Protein AF-A0A2E5JG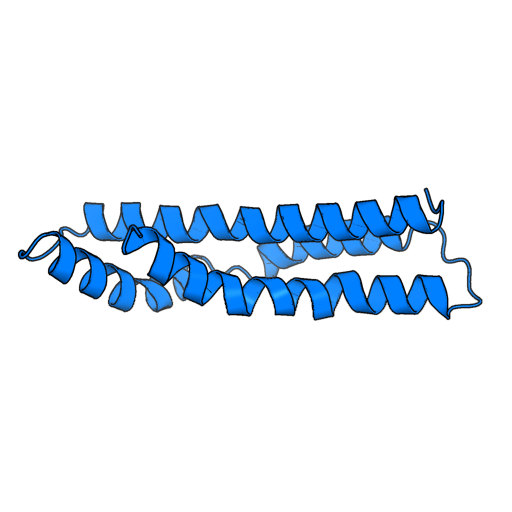13-F1 (afdb_monomer)

Solvent-accessible surface area (backbone atoms only — not comparable to full-atom values): 6857 Å² total; per-residue (Å²): 130,65,66,76,54,53,63,40,48,59,55,47,64,57,50,42,56,52,49,36,59,67,56,40,48,53,50,51,51,42,70,74,69,48,89,69,86,61,87,64,54,67,58,53,51,51,52,48,56,58,48,45,48,67,74,73,53,52,62,72,62,52,48,62,67,44,46,62,58,49,44,54,48,44,26,69,73,66,78,43,88,70,50,73,68,56,44,50,59,50,51,52,50,54,53,56,54,51,55,52,44,52,53,53,46,49,52,52,45,52,49,50,31,61,75,71,68,59,128

Sequence (119 aa):
MNKAITLYIKHQKTYLPVLLVIFVLPLGLFLEFSTYVLPKVQYVVLAALFASQYVFYREKDFLKKIEKDVTNSLRKELARVPSMKEIHARSMRVVHYRGVSIVITALCILALMLIYQEF

Secondary structure (DSSP, 8-state):
--HHHHHHHHHHHHHHHHHIIIIIHHHHHHHHH-----TTHHHHHHHHHHHHHHHH--HHHHHHHHHHHHHHHHHHHHSSPPPHHHHHHHHHHHHHHHHHHHHHHHHHHHHHHHHTT--

pLDDT: mean 80.56, std 9.09, range [47.41, 92.81]

Foldseek 3Di:
DPVLVVLLCVVLVVLLVVLCVVQVVVVLCCLVPPPDDPACVLVVSLVVLVVCCVPVDPVVVQLVVCLVVLQVSVCVVVVDRDDPVSSVVSSVVSVVCSVVSSVVSNVSSVVSCVVSVRD

Mean predicted aligned error: 7.63 Å

Radius of gyration: 18.14 Å; Cα contacts (8 Å, |Δi|>4): 62; chains: 1; bounding box: 40×28×50 Å

Structure (mmCIF, N/CA/C/O backbone):
data_AF-A0A2E5JG13-F1
#
_entry.id   AF-A0A2E5JG13-F1
#
loop_
_atom_site.group_PDB
_atom_site.id
_atom_site.type_symbol
_atom_site.label_atom_id
_atom_site.label_alt_id
_atom_site.label_comp_id
_atom_site.label_asym_id
_atom_site.label_entity_id
_atom_site.label_seq_id
_atom_site.pdbx_PDB_ins_code
_atom_site.Cartn_x
_atom_site.Cartn_y
_atom_site.Cartn_z
_atom_site.occupancy
_atom_site.B_iso_or_equiv
_atom_site.auth_seq_id
_atom_site.auth_comp_id
_atom_site.auth_asym_id
_atom_site.auth_atom_id
_atom_site.pdbx_PDB_model_num
ATOM 1 N N . MET A 1 1 ? -12.276 16.716 10.884 1.00 47.41 1 MET A N 1
ATOM 2 C CA . MET A 1 1 ? -11.731 15.550 10.148 1.00 47.41 1 MET A CA 1
ATOM 3 C C . MET A 1 1 ? -12.046 14.288 10.944 1.00 47.41 1 MET A C 1
ATOM 5 O O . MET A 1 1 ? -11.774 14.265 12.138 1.00 47.41 1 MET A O 1
ATOM 9 N N . ASN A 1 2 ? -12.714 13.302 10.341 1.00 53.22 2 ASN A N 1
ATOM 10 C CA . ASN A 1 2 ? -13.263 12.141 11.055 1.00 53.22 2 ASN A CA 1
ATOM 11 C C . ASN A 1 2 ? -12.118 11.333 11.717 1.00 53.22 2 ASN A C 1
ATOM 13 O O . ASN A 1 2 ? -11.183 10.960 11.016 1.00 53.22 2 ASN A O 1
ATOM 17 N N . LYS A 1 3 ? -12.133 11.087 13.038 1.00 59.44 3 LYS A N 1
ATOM 18 C CA . LYS A 1 3 ? -10.991 10.499 13.797 1.00 59.44 3 LYS A CA 1
ATOM 19 C C . LYS A 1 3 ? -10.577 9.109 13.279 1.00 59.44 3 LYS A C 1
ATOM 21 O O . LYS A 1 3 ? -9.392 8.811 13.142 1.00 59.44 3 LYS A O 1
ATOM 26 N N . ALA A 1 4 ? -11.576 8.346 12.853 1.00 55.91 4 ALA A N 1
ATOM 27 C CA . ALA A 1 4 ? -11.565 7.314 11.818 1.00 55.91 4 ALA A CA 1
ATOM 28 C C . ALA A 1 4 ? -10.422 7.365 10.783 1.00 55.91 4 ALA A C 1
ATOM 30 O O . ALA A 1 4 ? -9.678 6.407 10.584 1.00 55.91 4 ALA A O 1
ATOM 31 N N . ILE A 1 5 ? -10.353 8.492 10.078 1.00 59.34 5 ILE A N 1
ATOM 32 C CA . ILE A 1 5 ? -9.513 8.747 8.916 1.00 59.34 5 ILE A CA 1
ATOM 33 C C . ILE A 1 5 ? -8.101 9.083 9.392 1.00 59.34 5 ILE A C 1
ATOM 35 O O . ILE A 1 5 ? -7.135 8.769 8.713 1.00 59.34 5 ILE A O 1
ATOM 39 N N . THR A 1 6 ? -7.948 9.649 10.588 1.00 65.56 6 THR A N 1
ATOM 40 C CA . THR A 1 6 ? -6.639 9.986 11.157 1.00 65.56 6 THR A CA 1
ATOM 41 C C . THR A 1 6 ? -5.834 8.741 11.529 1.00 65.56 6 THR A C 1
ATOM 43 O O . THR A 1 6 ? -4.648 8.665 11.211 1.00 65.56 6 THR A O 1
ATOM 46 N N . LEU A 1 7 ? -6.470 7.746 12.163 1.00 64.50 7 LEU A N 1
ATOM 47 C CA . LEU A 1 7 ? -5.815 6.473 12.501 1.00 64.50 7 LEU A CA 1
ATOM 48 C C . LEU A 1 7 ? -5.368 5.731 11.232 1.00 64.50 7 LEU A C 1
ATOM 50 O O . LEU A 1 7 ? -4.275 5.173 11.158 1.00 64.50 7 LEU A O 1
ATOM 54 N N . TYR A 1 8 ? -6.218 5.809 10.213 1.00 68.44 8 TYR A N 1
ATOM 55 C CA . TYR A 1 8 ? -5.961 5.308 8.876 1.00 68.44 8 TYR A CA 1
ATOM 56 C C . TYR A 1 8 ? -4.770 6.015 8.209 1.00 68.44 8 TYR A C 1
ATOM 58 O O . TYR A 1 8 ? -3.790 5.360 7.858 1.00 68.44 8 TYR A O 1
ATOM 66 N N . ILE A 1 9 ? -4.799 7.349 8.114 1.00 64.81 9 ILE A N 1
ATOM 67 C CA . ILE A 1 9 ? -3.726 8.159 7.524 1.00 64.81 9 ILE A CA 1
ATOM 68 C C . ILE A 1 9 ? -2.392 7.872 8.214 1.00 64.81 9 ILE A C 1
ATOM 70 O O . ILE A 1 9 ? -1.370 7.814 7.542 1.00 64.81 9 ILE A O 1
ATOM 74 N N . LYS A 1 10 ? -2.376 7.656 9.534 1.00 71.31 10 LYS A N 1
ATOM 75 C CA . LYS A 1 10 ? -1.148 7.338 10.274 1.00 71.31 10 LYS A CA 1
ATOM 76 C C . LYS A 1 10 ? -0.478 6.058 9.763 1.00 71.31 10 LYS A C 1
ATOM 78 O O . LYS A 1 10 ? 0.723 6.070 9.519 1.00 71.31 10 LYS A O 1
ATOM 83 N N . HIS A 1 11 ? -1.234 4.976 9.572 1.00 69.38 11 HIS A N 1
ATOM 84 C CA . HIS A 1 11 ? -0.681 3.722 9.048 1.00 69.38 11 HIS A CA 1
ATOM 85 C C . HIS A 1 11 ? -0.399 3.787 7.541 1.00 69.38 11 HIS A C 1
ATOM 87 O O . HIS A 1 11 ? 0.625 3.270 7.090 1.00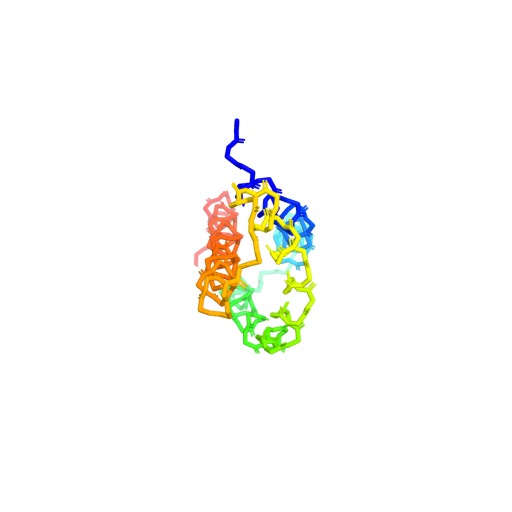 69.38 11 HIS A O 1
ATOM 93 N N . GLN A 1 12 ? -1.250 4.478 6.777 1.00 71.00 12 GLN A N 1
ATOM 94 C CA . GLN A 1 12 ? -1.074 4.684 5.337 1.00 71.00 12 GLN A CA 1
ATOM 95 C C . GLN A 1 12 ? 0.198 5.488 5.032 1.00 71.00 12 GLN A C 1
ATOM 97 O O . GLN A 1 12 ? 0.935 5.147 4.111 1.00 71.00 12 GLN A O 1
ATOM 102 N N . LYS A 1 13 ? 0.485 6.525 5.834 1.00 74.31 13 LYS A N 1
ATOM 103 C CA . LYS A 1 13 ? 1.648 7.413 5.680 1.00 74.31 13 LYS A CA 1
ATOM 104 C C . LYS A 1 13 ? 2.981 6.698 5.809 1.00 74.31 13 LYS A C 1
ATOM 106 O O . LYS A 1 13 ? 3.945 7.171 5.235 1.00 74.31 13 LYS A O 1
ATOM 111 N N . THR A 1 14 ? 3.061 5.599 6.552 1.00 75.25 14 THR A N 1
ATOM 112 C CA . THR A 1 14 ? 4.294 4.802 6.620 1.00 75.25 14 THR A CA 1
ATOM 113 C C . THR A 1 14 ? 4.321 3.739 5.531 1.00 75.25 14 THR A C 1
ATOM 115 O O . THR A 1 14 ? 5.369 3.473 4.958 1.00 75.25 14 THR A O 1
ATOM 118 N N . TYR A 1 15 ? 3.174 3.136 5.219 1.00 81.25 15 TYR A N 1
ATOM 119 C CA . TYR A 1 15 ? 3.118 2.023 4.278 1.00 81.25 15 TYR A CA 1
ATOM 120 C C . TYR A 1 15 ? 3.271 2.453 2.813 1.00 81.25 15 TYR A C 1
ATOM 122 O O . TYR A 1 15 ? 3.991 1.803 2.062 1.00 81.25 15 TYR A O 1
ATOM 130 N N . LEU A 1 16 ? 2.635 3.556 2.407 1.00 84.06 16 LEU A N 1
ATOM 131 C CA . LEU A 1 16 ? 2.683 4.033 1.024 1.00 84.06 16 LEU A CA 1
ATOM 132 C C . LEU A 1 16 ? 4.101 4.441 0.579 1.00 84.06 16 LEU A C 1
ATOM 134 O O . LEU A 1 16 ? 4.526 3.956 -0.465 1.00 84.06 16 LEU A O 1
ATOM 138 N N . PRO A 1 17 ? 4.879 5.246 1.335 1.00 85.44 17 PRO A N 1
ATOM 139 C CA . PRO A 1 17 ? 6.245 5.574 0.932 1.00 85.44 17 PRO A CA 1
ATOM 140 C C . PRO A 1 17 ? 7.136 4.340 0.859 1.00 85.44 17 PRO A C 1
ATOM 142 O O . PRO A 1 17 ? 7.945 4.243 -0.050 1.00 85.44 17 PRO A O 1
ATOM 145 N N . VAL A 1 18 ? 6.966 3.377 1.771 1.00 86.69 18 VAL A N 1
ATOM 146 C CA . VAL A 1 18 ? 7.717 2.115 1.729 1.00 86.69 18 VAL A CA 1
ATOM 147 C C . VAL A 1 18 ? 7.435 1.362 0.428 1.00 86.69 18 VAL A C 1
ATOM 149 O O . VAL A 1 18 ? 8.373 0.914 -0.221 1.00 86.69 18 VAL A O 1
ATOM 152 N N . LEU A 1 19 ? 6.172 1.275 -0.002 1.00 86.75 19 LEU A N 1
ATOM 153 C CA . LEU A 1 19 ? 5.830 0.672 -1.293 1.00 86.75 19 LEU A CA 1
ATOM 154 C C . LEU A 1 19 ? 6.445 1.436 -2.473 1.00 86.75 19 LEU A C 1
ATOM 156 O O . LEU A 1 19 ? 7.002 0.818 -3.375 1.00 86.75 19 LEU A O 1
ATOM 160 N N . LEU A 1 20 ? 6.391 2.769 -2.460 1.00 89.25 20 LEU A N 1
ATOM 161 C CA . LEU A 1 20 ? 6.991 3.584 -3.519 1.00 89.25 20 LEU A CA 1
ATOM 162 C C . LEU A 1 20 ? 8.515 3.407 -3.579 1.00 89.25 20 LEU A C 1
ATOM 164 O O . LEU A 1 20 ? 9.065 3.239 -4.660 1.00 89.25 20 LEU A O 1
ATOM 168 N N . VAL A 1 21 ? 9.194 3.379 -2.432 1.00 90.56 21 VAL A N 1
ATOM 169 C CA . VAL A 1 21 ? 10.654 3.209 -2.348 1.00 90.56 21 VAL A CA 1
ATOM 170 C C . VAL A 1 21 ? 11.098 1.804 -2.751 1.00 90.56 21 VAL A C 1
ATOM 172 O O . VAL A 1 21 ? 12.186 1.656 -3.290 1.00 90.56 21 VAL A O 1
ATOM 175 N N . ILE A 1 22 ? 10.286 0.774 -2.506 1.00 90.31 22 ILE A N 1
ATOM 176 C CA . ILE A 1 22 ? 10.645 -0.613 -2.839 1.00 90.31 22 ILE A CA 1
ATOM 177 C C . ILE A 1 22 ? 10.305 -0.960 -4.292 1.00 90.31 22 ILE A C 1
ATOM 179 O O . ILE A 1 22 ? 11.050 -1.703 -4.921 1.00 90.31 22 ILE A O 1
ATOM 183 N N . PHE A 1 23 ? 9.194 -0.452 -4.832 1.00 90.25 23 PHE A N 1
ATOM 184 C CA . PHE A 1 23 ? 8.704 -0.872 -6.151 1.00 90.25 23 PHE A CA 1
ATOM 185 C C . PHE A 1 23 ? 8.853 0.199 -7.231 1.00 90.25 23 PHE A C 1
ATOM 187 O O . PHE A 1 23 ? 9.263 -0.114 -8.342 1.00 90.25 23 PHE A O 1
ATOM 194 N N . VAL A 1 24 ? 8.532 1.458 -6.928 1.00 87.75 24 VAL A N 1
ATOM 195 C CA . VAL A 1 24 ? 8.487 2.528 -7.941 1.00 87.75 24 VAL A CA 1
ATOM 196 C C . VAL A 1 24 ? 9.863 3.138 -8.155 1.00 87.75 24 VAL A C 1
ATOM 198 O O . VAL A 1 24 ? 10.290 3.296 -9.291 1.00 87.75 24 VAL A O 1
ATOM 201 N N . LEU A 1 25 ? 10.572 3.459 -7.075 1.00 89.88 25 LEU A N 1
ATOM 202 C CA . LEU A 1 25 ? 11.872 4.116 -7.148 1.00 89.88 25 LEU A CA 1
ATOM 203 C C . LEU A 1 25 ? 12.939 3.233 -7.821 1.00 89.88 25 LEU A C 1
ATOM 205 O O . LEU A 1 25 ? 13.602 3.736 -8.721 1.00 89.88 25 LEU A O 1
ATOM 209 N N . PRO A 1 26 ? 13.082 1.931 -7.502 1.00 89.12 26 PRO A N 1
ATOM 210 C CA . PRO A 1 26 ? 14.055 1.076 -8.174 1.00 89.12 26 PRO A CA 1
ATOM 211 C C . PRO A 1 26 ? 13.705 0.863 -9.642 1.00 89.12 26 PRO A C 1
ATOM 213 O O . PRO A 1 26 ? 14.605 0.831 -10.472 1.00 89.12 26 PRO A O 1
ATOM 216 N N . LEU A 1 27 ? 12.410 0.775 -9.973 1.00 87.31 27 LEU A N 1
ATOM 217 C CA . LEU A 1 27 ? 11.972 0.691 -11.361 1.00 87.31 27 LEU A CA 1
ATOM 218 C C . LEU A 1 27 ? 12.297 1.979 -12.124 1.00 87.31 27 LEU A C 1
ATOM 220 O O . LEU A 1 27 ? 12.861 1.903 -13.204 1.00 87.31 27 LEU A O 1
ATOM 224 N N . GLY A 1 28 ? 11.997 3.150 -11.560 1.00 85.50 28 G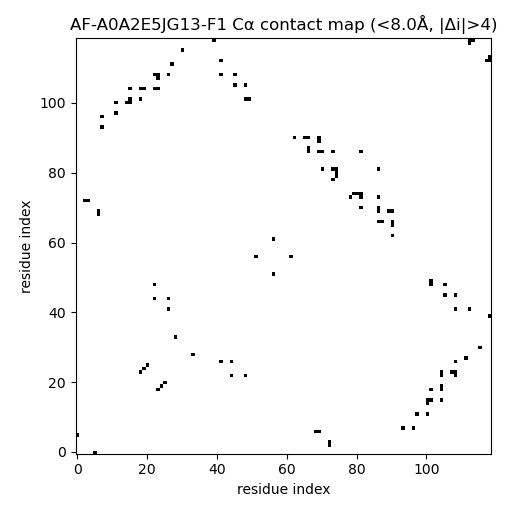LY A N 1
ATOM 225 C CA . GLY A 1 28 ? 12.326 4.435 -12.178 1.00 85.50 28 GLY A CA 1
ATOM 226 C C . GLY A 1 28 ? 13.831 4.616 -12.377 1.00 85.50 28 GLY A C 1
ATOM 227 O O . GLY A 1 28 ? 14.262 4.975 -13.464 1.00 85.50 28 GLY A O 1
ATOM 228 N N . LEU A 1 29 ? 14.642 4.285 -11.365 1.00 88.31 29 LEU A N 1
ATOM 229 C CA . LEU A 1 29 ? 16.103 4.307 -11.487 1.00 88.31 29 LEU A CA 1
ATOM 230 C C . LEU A 1 29 ? 16.609 3.318 -12.543 1.00 88.31 29 LEU A C 1
ATOM 232 O O . LEU A 1 29 ? 17.545 3.630 -13.272 1.00 88.31 29 LEU A O 1
ATOM 236 N N . PHE A 1 30 ? 16.005 2.132 -12.629 1.00 86.38 30 PHE A N 1
ATOM 237 C CA . PHE A 1 30 ? 16.352 1.160 -13.656 1.00 86.38 30 PHE A CA 1
ATOM 238 C C . PHE A 1 30 ? 16.018 1.693 -15.052 1.00 86.38 30 PHE A C 1
ATOM 240 O O . PHE A 1 30 ? 16.876 1.644 -15.919 1.00 86.38 30 PHE A O 1
ATOM 247 N N . LEU A 1 31 ? 14.823 2.247 -15.269 1.00 84.00 31 LEU A N 1
ATOM 248 C CA . LEU A 1 31 ? 14.424 2.785 -16.575 1.00 84.00 31 LEU A CA 1
ATOM 249 C C . LEU A 1 31 ? 15.259 4.003 -17.000 1.00 84.00 31 LEU A C 1
ATOM 251 O O . LEU A 1 31 ? 15.548 4.149 -18.180 1.00 84.00 31 LEU A O 1
ATOM 255 N N . GLU A 1 32 ? 15.674 4.849 -16.055 1.00 84.81 32 GLU A N 1
ATOM 256 C CA . GLU A 1 32 ? 16.475 6.045 -16.347 1.00 84.81 32 GLU A CA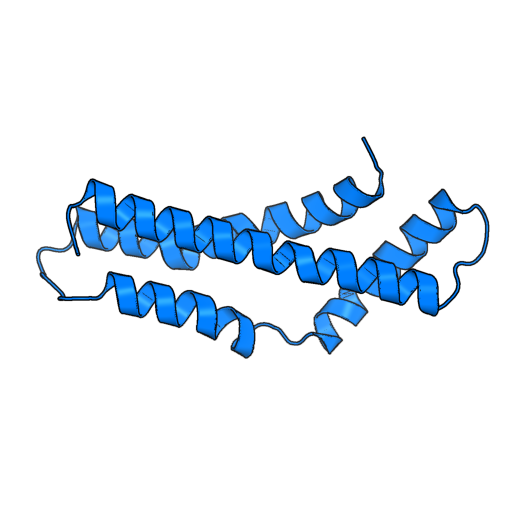 1
ATOM 257 C C . GLU A 1 32 ? 17.953 5.721 -16.627 1.00 84.81 32 GLU A C 1
ATOM 259 O O . GLU A 1 32 ? 18.566 6.318 -17.508 1.00 84.81 32 GLU A O 1
ATOM 264 N N . PHE A 1 33 ? 18.551 4.797 -15.864 1.00 85.62 33 PHE A N 1
ATOM 265 C CA . PHE A 1 33 ? 20.008 4.598 -15.859 1.00 85.62 33 PHE A CA 1
ATOM 266 C C . PHE A 1 33 ? 20.476 3.254 -16.425 1.00 85.62 33 PHE A C 1
ATOM 268 O O . PHE A 1 33 ? 21.670 3.089 -16.684 1.00 85.62 33 PHE A O 1
ATOM 275 N N . SER A 1 34 ? 19.590 2.271 -16.594 1.00 77.56 34 SER A N 1
ATOM 276 C CA . SER A 1 34 ? 19.979 0.974 -17.148 1.00 77.56 34 SER A CA 1
ATOM 277 C C . SER A 1 34 ? 20.157 1.071 -18.658 1.00 77.56 34 SER A C 1
ATOM 279 O O . SER A 1 34 ? 19.241 1.422 -19.391 1.00 77.56 34 SER A O 1
ATOM 281 N N . THR A 1 35 ? 21.323 0.655 -19.143 1.00 71.38 35 THR A N 1
ATOM 282 C CA . THR A 1 35 ? 21.566 0.424 -20.574 1.00 71.38 35 THR A CA 1
ATOM 283 C C . THR A 1 35 ? 20.991 -0.910 -21.061 1.00 71.38 35 THR A C 1
ATOM 285 O O . THR A 1 35 ? 20.983 -1.181 -22.261 1.00 71.38 35 THR A O 1
ATOM 288 N N . TYR A 1 36 ? 20.518 -1.758 -20.142 1.00 71.19 36 TYR A N 1
ATOM 289 C CA . TYR A 1 36 ? 19.907 -3.041 -20.460 1.00 71.19 36 TYR A CA 1
ATOM 290 C C . TYR A 1 36 ? 18.410 -2.883 -20.694 1.00 71.19 36 TYR A C 1
ATOM 292 O O . TYR A 1 36 ? 17.658 -2.570 -19.770 1.00 71.19 36 TYR A O 1
ATOM 300 N N . VAL A 1 37 ? 17.979 -3.220 -21.907 1.00 66.38 37 VAL A N 1
ATOM 301 C CA . VAL A 1 37 ? 16.567 -3.412 -22.235 1.00 66.38 37 VAL A CA 1
ATOM 302 C C . VAL A 1 37 ? 16.161 -4.783 -21.699 1.00 66.38 37 VAL A C 1
ATOM 304 O O . VAL A 1 37 ? 16.377 -5.803 -22.354 1.00 66.38 37 VAL A O 1
ATOM 307 N N . LEU A 1 38 ? 15.640 -4.837 -20.469 1.00 68.94 38 LEU A N 1
ATOM 308 C CA . LEU A 1 38 ? 14.977 -6.042 -19.973 1.00 68.94 38 LEU A CA 1
ATOM 309 C C . LEU A 1 38 ? 13.510 -5.991 -20.407 1.00 68.94 38 LEU A C 1
ATOM 311 O O . LEU A 1 38 ? 12.720 -5.284 -19.771 1.00 68.94 38 LEU A O 1
ATOM 315 N N . PRO A 1 39 ? 13.113 -6.747 -21.447 1.00 69.31 39 PRO A N 1
ATOM 316 C CA . PRO A 1 39 ? 11.726 -6.760 -21.864 1.00 69.31 39 PRO A CA 1
ATOM 317 C C . PRO A 1 39 ? 10.857 -7.228 -20.695 1.00 69.31 39 PRO A C 1
ATOM 319 O O . PRO A 1 39 ? 11.122 -8.266 -20.083 1.00 69.31 39 PRO A O 1
ATOM 322 N N . LYS A 1 40 ? 9.787 -6.476 -20.423 1.00 78.88 40 LYS A N 1
ATOM 323 C CA . LYS A 1 40 ? 8.732 -6.809 -19.454 1.00 78.88 40 LYS A CA 1
ATOM 324 C C . LYS A 1 40 ? 9.114 -6.707 -17.974 1.00 78.88 40 LYS A C 1
ATOM 326 O O . LYS A 1 40 ? 8.354 -7.191 -17.129 1.00 78.88 40 LYS A O 1
ATOM 331 N N . VAL A 1 41 ? 10.233 -6.068 -17.620 1.00 83.25 41 VAL A N 1
ATOM 332 C CA . VAL A 1 41 ? 10.621 -5.863 -16.207 1.00 83.25 41 VAL A CA 1
ATOM 333 C C . VAL A 1 41 ? 9.515 -5.168 -15.402 1.00 83.25 41 VAL A C 1
ATOM 335 O O . VAL A 1 41 ? 9.263 -5.512 -14.250 1.00 83.25 41 VAL A O 1
ATOM 338 N N . GLN A 1 42 ? 8.770 -4.267 -16.039 1.00 82.19 42 GLN A N 1
ATOM 339 C CA . GLN A 1 42 ? 7.672 -3.508 -15.449 1.00 82.19 42 GLN A CA 1
ATOM 340 C C . GLN A 1 42 ? 6.521 -4.434 -15.013 1.00 82.19 42 GLN A C 1
ATOM 342 O O . GLN A 1 42 ? 5.978 -4.289 -13.916 1.00 82.19 42 GLN A O 1
ATOM 347 N N . TYR A 1 43 ? 6.204 -5.455 -15.819 1.00 85.62 43 TYR A N 1
ATOM 348 C CA . TYR A 1 43 ? 5.200 -6.470 -15.483 1.00 85.62 43 TYR A CA 1
ATOM 349 C C . TYR A 1 43 ? 5.651 -7.387 -14.349 1.00 85.62 43 TYR A C 1
ATOM 351 O O . TYR A 1 43 ? 4.833 -7.772 -13.513 1.00 85.62 43 TYR A O 1
ATOM 359 N N . VAL A 1 44 ? 6.946 -7.710 -14.281 1.00 87.06 44 VAL A N 1
ATOM 360 C CA . VAL A 1 44 ? 7.512 -8.480 -13.163 1.00 87.06 44 VAL A CA 1
ATOM 361 C C . VAL A 1 44 ? 7.399 -7.684 -11.863 1.00 87.06 44 VAL A C 1
ATOM 363 O O . VAL A 1 44 ? 6.975 -8.235 -10.849 1.00 87.06 44 VAL A O 1
ATOM 366 N N . VAL A 1 45 ? 7.697 -6.381 -11.891 1.00 87.75 45 VAL A N 1
ATOM 367 C CA . VAL A 1 45 ? 7.546 -5.495 -10.726 1.00 87.75 45 VAL A CA 1
ATOM 368 C C . VAL A 1 45 ? 6.076 -5.361 -10.313 1.00 87.75 45 VAL A C 1
ATOM 370 O O . VAL A 1 45 ? 5.776 -5.429 -9.121 1.00 87.75 45 VAL A O 1
ATOM 373 N N . LEU A 1 46 ? 5.141 -5.250 -11.263 1.00 87.31 46 LEU A N 1
ATOM 374 C CA . LEU A 1 46 ? 3.700 -5.262 -10.974 1.00 87.31 46 LEU A CA 1
ATOM 375 C C . LEU A 1 46 ? 3.252 -6.582 -10.331 1.00 87.31 46 LEU A C 1
ATOM 377 O O . LEU A 1 46 ? 2.569 -6.570 -9.307 1.00 87.31 46 LEU A O 1
ATOM 381 N N . ALA A 1 47 ? 3.659 -7.723 -10.889 1.00 88.44 47 ALA A N 1
ATOM 382 C CA . ALA A 1 47 ? 3.350 -9.031 -10.320 1.00 88.44 47 ALA A CA 1
ATOM 383 C C . ALA A 1 47 ? 3.937 -9.178 -8.906 1.00 88.44 47 ALA A C 1
ATOM 385 O O . ALA A 1 47 ? 3.250 -9.641 -7.995 1.00 88.44 47 ALA A O 1
ATOM 386 N N . ALA A 1 48 ? 5.173 -8.716 -8.699 1.00 88.75 48 ALA A N 1
ATOM 387 C CA . ALA A 1 48 ? 5.825 -8.699 -7.396 1.00 88.75 48 ALA A CA 1
ATOM 388 C C . ALA A 1 48 ? 5.099 -7.787 -6.394 1.00 88.75 48 ALA A C 1
ATOM 390 O O . ALA A 1 48 ? 4.951 -8.170 -5.235 1.00 88.75 48 ALA A O 1
ATOM 391 N N . LEU A 1 49 ? 4.590 -6.625 -6.820 1.00 89.69 49 LEU A N 1
ATOM 392 C CA . LEU A 1 49 ? 3.788 -5.734 -5.979 1.00 89.69 49 LEU A CA 1
ATOM 393 C C . LEU A 1 49 ? 2.533 -6.451 -5.462 1.00 89.69 49 LEU A C 1
ATOM 395 O O . LEU A 1 49 ? 2.290 -6.459 -4.253 1.00 89.69 49 LEU A O 1
ATOM 399 N N . PHE A 1 50 ? 1.772 -7.111 -6.339 1.00 87.56 50 PHE A N 1
ATOM 400 C CA . PHE A 1 50 ? 0.589 -7.872 -5.922 1.00 87.56 50 PHE A CA 1
ATOM 401 C C . PHE A 1 50 ? 0.954 -9.096 -5.073 1.00 87.56 50 PHE A C 1
ATOM 403 O O . PHE A 1 50 ? 0.313 -9.346 -4.053 1.00 87.56 50 PHE A O 1
ATOM 410 N N . ALA A 1 51 ? 2.019 -9.825 -5.416 1.00 87.19 51 ALA A N 1
ATOM 411 C CA . ALA A 1 51 ? 2.504 -10.953 -4.620 1.00 87.19 51 ALA A CA 1
ATOM 412 C C . ALA A 1 51 ? 2.971 -10.520 -3.220 1.00 87.19 51 ALA A C 1
ATOM 414 O O . ALA A 1 51 ? 2.733 -11.223 -2.236 1.00 87.19 51 ALA A O 1
ATOM 415 N N . SER A 1 52 ? 3.572 -9.332 -3.101 1.00 83.44 52 SER A N 1
ATOM 416 C CA . SER A 1 52 ? 4.013 -8.772 -1.821 1.00 83.44 52 SER A CA 1
ATOM 417 C C . SER A 1 52 ? 2.850 -8.547 -0.859 1.00 83.44 52 SER A C 1
ATOM 419 O O . SER A 1 52 ? 3.028 -8.674 0.355 1.00 83.44 52 SER A O 1
ATOM 421 N N . GLN A 1 53 ? 1.645 -8.296 -1.386 1.00 78.25 53 GLN A N 1
ATOM 422 C CA . GLN A 1 53 ? 0.442 -8.281 -0.573 1.00 78.25 53 GLN A CA 1
ATOM 423 C C . GLN A 1 53 ? 0.276 -9.637 0.099 1.00 78.25 53 GLN A C 1
ATOM 425 O O . GLN A 1 53 ? 0.233 -9.683 1.311 1.00 78.25 53 GLN A O 1
ATOM 430 N N . TYR A 1 54 ? 0.280 -10.746 -0.631 1.00 75.50 54 TYR A N 1
ATOM 431 C CA . TYR A 1 54 ? 0.052 -12.067 -0.040 1.00 75.50 54 TYR A CA 1
ATOM 432 C C . TYR A 1 54 ? 1.175 -12.526 0.902 1.00 75.50 54 TYR A C 1
ATOM 434 O O . TYR A 1 54 ? 0.896 -13.118 1.941 1.00 75.50 54 TYR A O 1
ATOM 442 N N . VAL A 1 55 ? 2.436 -12.230 0.576 1.00 73.38 55 VAL A N 1
ATOM 443 C CA . VAL A 1 55 ? 3.596 -12.705 1.355 1.00 73.38 55 VAL A CA 1
ATOM 444 C C . VAL A 1 55 ? 3.787 -11.910 2.647 1.00 73.38 55 VAL A C 1
ATOM 446 O O . VAL A 1 55 ? 4.016 -12.486 3.712 1.00 73.38 55 VAL A O 1
ATOM 449 N N . PHE A 1 56 ? 3.683 -10.581 2.580 1.00 67.25 56 PHE A N 1
ATOM 450 C CA . PHE A 1 56 ? 3.928 -9.713 3.734 1.00 67.25 56 PHE A CA 1
ATOM 451 C C . PHE A 1 56 ? 2.655 -9.397 4.529 1.00 67.25 56 PHE A C 1
ATOM 453 O O . PHE A 1 56 ? 2.729 -8.827 5.623 1.00 67.25 56 PHE A O 1
ATOM 460 N N . TYR A 1 57 ? 1.477 -9.763 4.019 1.00 67.44 57 TYR A N 1
ATOM 461 C CA . TYR A 1 57 ? 0.216 -9.582 4.727 1.00 67.44 57 TYR A CA 1
ATOM 462 C C . TYR A 1 57 ? -0.138 -10.807 5.567 1.00 67.44 57 TYR A C 1
ATOM 464 O O . TYR A 1 57 ? -0.905 -11.683 5.179 1.00 67.44 57 TYR A O 1
ATOM 472 N N . ARG A 1 58 ? 0.359 -10.812 6.803 1.00 71.44 58 ARG A N 1
ATOM 473 C CA . ARG A 1 58 ? -0.241 -11.620 7.866 1.00 71.44 58 ARG A CA 1
ATOM 474 C C . ARG A 1 58 ? -1.382 -10.831 8.491 1.00 71.44 58 ARG A C 1
ATOM 476 O O . ARG A 1 58 ? -1.176 -10.075 9.440 1.00 71.44 58 ARG A O 1
ATOM 483 N N . GLU A 1 59 ? -2.584 -11.002 7.942 1.00 70.81 59 GLU A N 1
ATOM 484 C CA . GLU A 1 59 ? -3.819 -10.354 8.410 1.00 70.81 59 GLU A CA 1
ATOM 485 C C . GLU A 1 59 ? -3.961 -10.411 9.933 1.00 70.81 59 GLU A C 1
ATOM 487 O O . GLU A 1 59 ? -4.173 -9.391 10.583 1.00 70.81 59 GLU A O 1
ATOM 492 N N . LYS A 1 60 ? -3.738 -11.595 10.514 1.00 73.62 60 LYS A N 1
ATOM 493 C CA . LYS A 1 60 ? -3.847 -11.837 11.958 1.00 73.62 60 LYS A CA 1
ATOM 494 C C . LYS A 1 60 ? -2.884 -10.980 12.785 1.00 73.62 60 LYS A C 1
ATOM 496 O O . LYS A 1 60 ? -3.286 -10.442 13.814 1.00 73.62 60 LYS A O 1
ATOM 501 N N . ASP A 1 61 ? -1.639 -10.827 12.342 1.00 78.12 61 ASP A N 1
ATOM 502 C CA . ASP A 1 61 ? -0.626 -10.051 13.068 1.00 78.12 61 ASP A CA 1
ATOM 503 C C . ASP A 1 61 ? -0.895 -8.549 12.945 1.00 78.12 61 ASP A C 1
ATOM 505 O O . ASP A 1 61 ? -0.759 -7.793 13.910 1.00 78.12 61 ASP A O 1
ATOM 509 N N . PHE A 1 62 ? -1.344 -8.112 11.765 1.00 75.88 62 PHE A N 1
ATOM 510 C CA . PHE A 1 62 ? -1.722 -6.724 11.540 1.00 75.88 62 PHE A CA 1
ATOM 511 C C . PHE A 1 62 ? -2.967 -6.336 12.342 1.00 75.88 62 PHE A C 1
ATOM 513 O O . PHE A 1 62 ? -2.959 -5.292 12.993 1.00 75.88 62 PHE A O 1
ATOM 520 N N . LEU A 1 63 ? -3.998 -7.189 12.356 1.00 77.81 63 LEU A N 1
ATOM 521 C CA . LEU A 1 63 ? -5.210 -6.994 13.151 1.00 77.81 63 LEU A CA 1
ATOM 522 C C . LEU A 1 63 ? -4.874 -6.845 14.637 1.00 77.81 63 LEU A C 1
ATOM 524 O O . LEU A 1 63 ? -5.294 -5.863 15.239 1.00 77.81 63 LEU A O 1
ATOM 528 N N . LYS A 1 64 ? -4.034 -7.725 15.196 1.00 80.75 64 LYS A N 1
ATOM 529 C CA . LYS A 1 64 ? -3.565 -7.614 16.590 1.00 80.75 64 LYS A CA 1
ATOM 530 C C . LYS A 1 64 ? -2.841 -6.295 16.866 1.00 80.75 64 LYS A C 1
ATOM 532 O O . LYS A 1 64 ? -3.030 -5.692 17.920 1.00 80.75 64 LYS A O 1
ATOM 537 N N . LYS A 1 65 ? -2.018 -5.824 15.920 1.00 80.44 65 LYS A N 1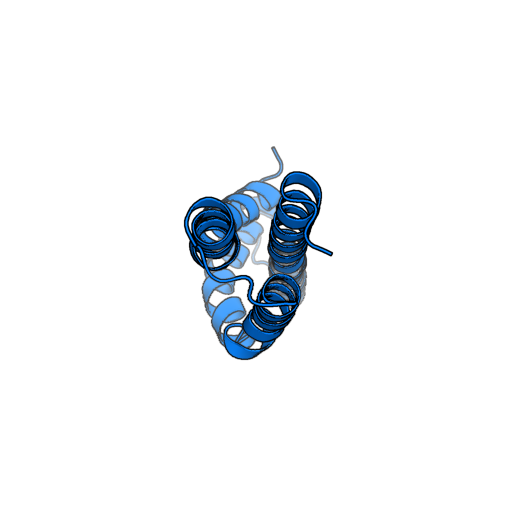
ATOM 538 C CA . LYS A 1 65 ? -1.274 -4.564 16.061 1.00 80.44 65 LYS A CA 1
ATOM 539 C C . LYS A 1 65 ? -2.200 -3.345 16.099 1.00 80.44 65 LYS A C 1
ATOM 541 O O . LYS A 1 65 ? -1.945 -2.424 16.870 1.00 80.44 65 LYS A O 1
ATOM 546 N N . ILE A 1 66 ? -3.257 -3.335 15.285 1.00 82.38 66 ILE A N 1
ATOM 547 C CA . ILE A 1 66 ? -4.192 -2.202 15.201 1.00 82.38 66 ILE A CA 1
ATOM 548 C C . ILE A 1 66 ? -5.342 -2.291 16.208 1.00 82.38 66 ILE A C 1
ATOM 550 O O . ILE A 1 66 ? -5.956 -1.272 16.506 1.00 82.38 66 ILE A O 1
ATOM 554 N N . GLU A 1 67 ? -5.641 -3.473 16.751 1.00 83.69 67 GLU A N 1
ATOM 555 C CA . GLU A 1 67 ? -6.793 -3.716 17.628 1.00 83.69 67 GLU A CA 1
ATOM 556 C C . GLU A 1 67 ? -6.807 -2.788 18.845 1.00 83.69 67 GLU A C 1
ATOM 558 O O . GLU A 1 67 ? -7.835 -2.181 19.149 1.00 83.69 67 GLU A O 1
ATOM 563 N N . LYS A 1 68 ? -5.656 -2.603 19.502 1.00 84.31 68 LYS A N 1
ATOM 564 C CA . LYS A 1 68 ? -5.528 -1.712 20.665 1.00 84.31 68 LYS A CA 1
ATOM 565 C C . LYS A 1 68 ? -5.801 -0.250 20.299 1.00 84.31 68 LYS A C 1
ATOM 567 O O . LYS A 1 68 ? -6.513 0.451 21.019 1.00 84.31 68 LYS A O 1
ATOM 572 N N . ASP A 1 69 ? -5.280 0.196 19.161 1.00 83.44 69 ASP A N 1
ATOM 573 C CA . ASP A 1 69 ? -5.447 1.563 18.660 1.00 83.44 69 ASP A CA 1
ATOM 574 C C . ASP A 1 69 ? -6.894 1.828 18.213 1.00 83.44 69 ASP A C 1
ATOM 576 O O . ASP A 1 69 ? -7.483 2.855 18.563 1.00 83.44 69 ASP A O 1
ATOM 580 N N . VAL A 1 70 ? -7.506 0.867 17.519 1.00 84.62 70 VAL A N 1
ATOM 581 C CA . VAL A 1 70 ? -8.914 0.898 17.102 1.00 84.62 70 VAL A CA 1
ATOM 582 C C . VAL A 1 70 ? -9.845 0.901 18.313 1.00 84.62 70 VAL A C 1
ATOM 584 O O . VAL A 1 70 ? -10.761 1.721 18.372 1.00 84.62 70 VAL A O 1
ATOM 587 N N . THR A 1 71 ? -9.588 0.050 19.307 1.00 86.19 71 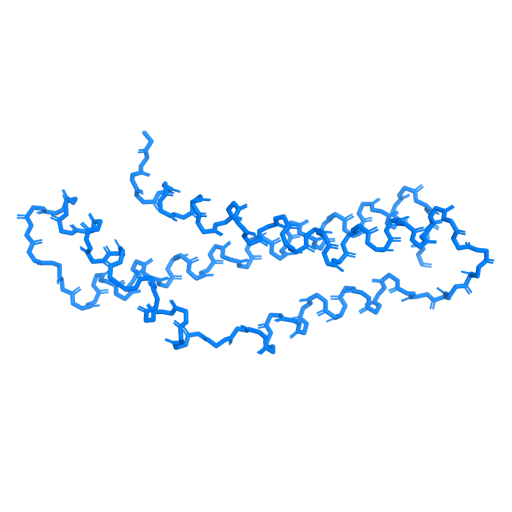THR A N 1
ATOM 588 C CA . THR A 1 71 ? -10.374 -0.030 20.548 1.00 86.19 71 THR A CA 1
ATOM 589 C C . THR A 1 71 ? -10.317 1.284 21.320 1.00 86.19 71 THR A C 1
ATOM 591 O O . THR A 1 71 ? -11.352 1.810 21.728 1.00 86.19 71 THR A O 1
ATOM 594 N N . ASN A 1 72 ? -9.125 1.869 21.465 1.00 85.62 72 ASN A N 1
ATOM 595 C CA . ASN A 1 72 ? -8.956 3.163 22.123 1.00 85.62 72 ASN A CA 1
ATOM 596 C C . ASN A 1 72 ? -9.662 4.296 21.367 1.00 85.62 72 ASN A C 1
ATOM 598 O O . ASN A 1 72 ? -10.256 5.175 21.995 1.00 85.62 72 ASN A O 1
ATOM 602 N N . SER A 1 73 ? -9.624 4.279 20.032 1.00 83.81 73 SER A N 1
ATOM 603 C CA . SER A 1 73 ? -10.338 5.257 19.205 1.00 83.81 73 SER A CA 1
ATOM 604 C C . SER A 1 73 ? -11.852 5.122 19.360 1.00 83.81 73 SER A C 1
ATOM 606 O O . SER A 1 73 ? -12.524 6.113 19.630 1.00 83.81 73 SER A O 1
ATOM 608 N N . LEU A 1 74 ? -12.385 3.902 19.259 1.00 85.38 74 LEU A N 1
ATOM 609 C CA . LEU A 1 74 ? -13.815 3.626 19.404 1.00 85.38 74 LEU A CA 1
ATOM 610 C C . LEU A 1 74 ? -14.324 3.964 20.805 1.00 85.38 74 LEU A C 1
ATOM 612 O O . LEU A 1 74 ? -15.383 4.562 20.934 1.00 85.38 74 LEU A O 1
ATOM 616 N N . ARG A 1 75 ? -13.556 3.652 21.854 1.00 86.94 75 ARG A N 1
ATOM 617 C CA . ARG A 1 75 ? -13.911 4.006 23.236 1.00 86.94 75 ARG A CA 1
ATOM 618 C C . ARG A 1 75 ? -14.022 5.520 23.425 1.00 86.94 75 ARG A C 1
ATOM 620 O O . ARG A 1 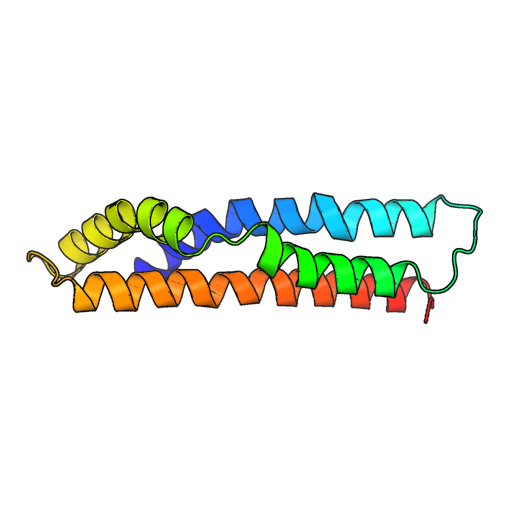75 ? -14.925 5.983 24.115 1.00 86.94 75 ARG A O 1
ATOM 627 N N . LYS A 1 76 ? -13.130 6.294 22.796 1.00 85.81 76 LYS A N 1
ATOM 628 C CA . LYS A 1 76 ? -13.181 7.766 22.802 1.00 85.81 76 LYS A CA 1
ATOM 629 C C . LYS A 1 76 ? -14.324 8.328 21.953 1.00 85.81 76 LYS A C 1
ATOM 631 O O . LYS A 1 76 ? -14.815 9.403 22.269 1.00 85.81 76 LYS A O 1
ATOM 636 N N . GLU A 1 77 ? -14.704 7.654 20.870 1.00 83.81 77 GLU A N 1
ATOM 637 C CA . GLU A 1 77 ? -15.808 8.073 19.992 1.00 83.81 77 GLU A CA 1
ATOM 638 C C . GLU A 1 77 ? -17.180 7.757 20.600 1.00 83.81 77 GLU A C 1
ATOM 640 O O . GLU A 1 77 ? -18.072 8.595 20.562 1.00 83.81 77 GLU A O 1
ATOM 645 N N . LEU A 1 78 ? -17.341 6.566 21.176 1.00 86.00 78 LEU A N 1
ATOM 646 C CA . LEU A 1 78 ? -18.621 6.062 21.674 1.00 86.00 78 LEU A CA 1
ATOM 647 C C . LEU A 1 78 ? -18.877 6.407 23.147 1.00 86.00 78 LEU A C 1
ATOM 649 O O . LEU A 1 78 ? -19.973 6.153 23.635 1.00 86.00 78 LEU A O 1
ATOM 653 N N . ALA A 1 79 ? -17.866 6.905 23.870 1.00 89.12 79 ALA A N 1
ATOM 654 C CA . ALA A 1 79 ? -17.890 7.129 25.322 1.00 89.12 79 ALA A CA 1
ATOM 655 C C . ALA A 1 79 ? -18.313 5.895 26.156 1.00 89.12 79 ALA A C 1
ATOM 657 O O . ALA A 1 79 ? -18.636 6.006 27.335 1.00 89.12 79 ALA A O 1
ATOM 658 N N . ARG A 1 80 ? -18.264 4.698 25.559 1.00 89.00 80 ARG A N 1
ATOM 659 C CA . ARG A 1 80 ? -18.561 3.402 26.180 1.00 89.00 80 ARG A CA 1
ATOM 660 C C . ARG A 1 80 ? -17.533 2.360 25.769 1.00 89.00 80 ARG A C 1
ATOM 662 O O . ARG A 1 80 ? -16.723 2.591 24.871 1.00 89.00 80 ARG A O 1
ATOM 669 N N . VAL A 1 81 ? -17.586 1.190 26.401 1.00 87.81 81 VAL A N 1
ATOM 670 C CA . VAL A 1 81 ? -16.799 0.035 25.958 1.00 87.81 81 VAL A CA 1
ATOM 671 C C . VAL A 1 81 ? -17.345 -0.437 24.597 1.00 87.81 81 VAL A C 1
ATOM 673 O O . VAL A 1 81 ? -18.541 -0.733 24.490 1.00 87.81 81 VAL A O 1
ATOM 676 N N . PRO A 1 82 ? -16.521 -0.450 23.534 1.00 86.25 82 PRO A N 1
ATOM 677 C CA . PRO A 1 82 ? -16.935 -0.958 22.234 1.00 86.25 82 PRO A CA 1
ATOM 678 C C . PRO A 1 82 ? -17.045 -2.485 22.259 1.00 86.25 82 PRO A C 1
ATOM 680 O O . PRO A 1 82 ? -16.283 -3.167 22.941 1.00 86.25 82 PRO A O 1
ATOM 683 N N . SER A 1 83 ? -17.991 -3.024 21.496 1.00 89.44 83 SER A N 1
ATOM 684 C CA . SER A 1 83 ? -18.141 -4.471 21.336 1.00 89.44 83 SER A CA 1
ATOM 685 C C . SER A 1 83 ? -17.070 -5.044 20.402 1.00 89.44 83 SER A C 1
ATOM 687 O O . SER A 1 83 ? -16.566 -4.355 19.511 1.00 89.44 83 SER A O 1
ATOM 689 N N . MET A 1 84 ? -16.779 -6.342 20.531 1.00 85.38 84 MET A N 1
ATOM 690 C CA . MET A 1 84 ? -15.836 -7.032 19.636 1.00 85.38 84 MET A CA 1
ATOM 691 C C . MET A 1 84 ? -16.248 -6.936 18.160 1.00 85.38 84 MET A C 1
ATOM 693 O O . MET A 1 84 ? -15.390 -6.817 17.288 1.00 85.38 84 MET A O 1
ATOM 697 N N . LYS A 1 85 ? -17.557 -6.909 17.870 1.00 86.69 85 LYS A N 1
ATOM 698 C CA . LYS A 1 85 ? -18.073 -6.719 16.504 1.00 86.69 85 LYS A CA 1
ATOM 699 C C . LYS A 1 85 ? -17.714 -5.340 15.942 1.00 86.69 85 LYS A C 1
ATOM 701 O O . LYS A 1 85 ? -17.310 -5.240 14.787 1.00 86.69 85 LYS A O 1
ATOM 706 N N . GLU A 1 86 ? -17.820 -4.287 16.752 1.00 84.56 86 GLU A N 1
ATOM 707 C CA . GLU A 1 86 ? -17.486 -2.915 16.343 1.00 84.56 86 GLU A CA 1
ATOM 708 C C . GLU A 1 86 ? -15.986 -2.739 16.111 1.00 84.56 86 GLU A C 1
ATOM 710 O O . GLU A 1 86 ? -15.583 -2.138 15.112 1.00 84.56 86 GLU A O 1
ATOM 715 N N . ILE A 1 87 ? -15.165 -3.308 17.000 1.00 86.00 87 ILE A N 1
ATOM 716 C CA . ILE A 1 87 ? -13.704 -3.323 16.862 1.00 86.00 87 ILE A CA 1
ATOM 717 C C . ILE A 1 87 ? -13.323 -4.045 15.570 1.00 86.00 87 ILE A C 1
ATOM 719 O O . ILE A 1 87 ? -12.600 -3.486 14.746 1.00 86.00 87 ILE A O 1
ATOM 723 N N . HIS A 1 88 ? -13.868 -5.241 15.340 1.00 85.25 88 HIS A N 1
ATOM 724 C CA . HIS A 1 88 ? -13.570 -6.025 14.147 1.00 85.25 88 HIS A CA 1
ATOM 725 C C . HIS A 1 88 ? -13.990 -5.306 12.856 1.00 85.25 88 HIS A C 1
ATOM 727 O O . HIS A 1 88 ? -13.171 -5.130 11.956 1.00 85.25 88 HIS A O 1
ATOM 733 N N . ALA A 1 89 ? -15.221 -4.788 12.783 1.00 84.69 89 ALA A N 1
ATOM 734 C CA . ALA A 1 89 ? -15.705 -4.048 11.615 1.00 84.69 89 ALA A CA 1
ATOM 735 C C . ALA A 1 89 ? -14.866 -2.791 11.317 1.00 84.69 89 ALA A C 1
ATOM 737 O O . ALA A 1 89 ? -14.707 -2.373 10.165 1.00 84.69 89 ALA A O 1
ATOM 738 N N . ARG A 1 90 ? -14.320 -2.152 12.356 1.00 82.44 90 ARG A N 1
ATOM 739 C CA . ARG A 1 90 ? -13.455 -0.983 12.203 1.00 82.44 90 ARG A CA 1
ATOM 740 C C . ARG A 1 90 ? -12.049 -1.359 11.749 1.00 82.44 90 ARG A C 1
ATOM 742 O O . ARG A 1 90 ? -11.533 -0.711 10.841 1.00 82.44 90 ARG A O 1
ATOM 749 N N . SER A 1 91 ? -11.478 -2.415 12.315 1.00 82.56 91 SER A N 1
ATOM 750 C CA . SER A 1 91 ? -10.184 -2.970 11.914 1.00 82.56 91 SER A CA 1
ATOM 751 C C . SER A 1 91 ? -10.199 -3.467 10.465 1.00 82.56 91 SER A C 1
ATOM 753 O O . SER A 1 91 ? -9.291 -3.141 9.703 1.00 82.56 91 SER A O 1
ATOM 755 N N . MET A 1 92 ? -11.271 -4.144 10.041 1.00 81.06 92 MET A N 1
ATOM 756 C CA . MET A 1 92 ? -11.448 -4.591 8.652 1.00 81.06 92 MET A CA 1
ATOM 757 C C . MET A 1 92 ? -11.498 -3.426 7.662 1.00 81.06 92 MET A C 1
ATOM 759 O O . MET A 1 92 ? -10.920 -3.507 6.581 1.00 81.06 92 MET A O 1
ATOM 763 N N . ARG A 1 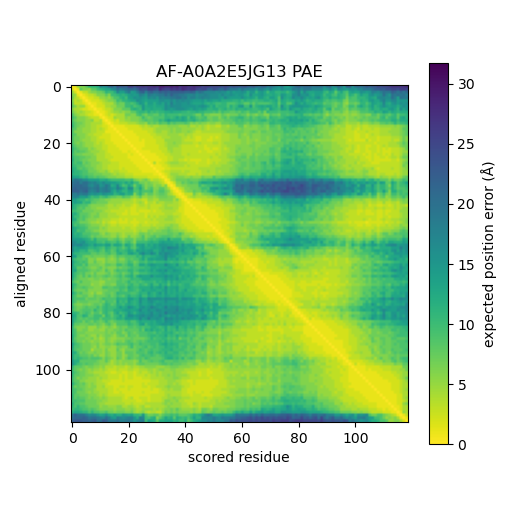93 ? -12.115 -2.295 8.036 1.00 79.88 93 ARG A N 1
ATOM 764 C CA . ARG A 1 93 ? -12.055 -1.084 7.204 1.00 79.88 93 ARG A CA 1
ATOM 765 C C . ARG A 1 93 ? -10.621 -0.591 7.035 1.00 79.88 93 ARG A C 1
ATOM 767 O O . ARG A 1 93 ? -10.222 -0.317 5.911 1.00 79.88 93 ARG A O 1
ATOM 774 N N . VAL A 1 94 ? -9.838 -0.511 8.114 1.00 77.31 94 VAL A N 1
ATOM 775 C CA . VAL A 1 94 ? -8.420 -0.095 8.050 1.00 77.31 94 VAL A CA 1
ATOM 776 C C . VAL A 1 94 ? -7.606 -1.025 7.146 1.00 77.31 94 VAL A C 1
ATOM 778 O O . VAL A 1 94 ? -6.793 -0.551 6.357 1.00 77.31 94 VAL A O 1
ATOM 781 N N . VAL A 1 95 ? -7.859 -2.332 7.222 1.00 78.06 95 VAL A N 1
ATOM 782 C CA . VAL A 1 95 ? -7.267 -3.335 6.329 1.00 78.06 95 VAL A CA 1
ATOM 783 C C . VAL A 1 95 ? -7.630 -3.079 4.869 1.00 78.06 95 VAL A C 1
ATOM 785 O O . VAL A 1 95 ? -6.736 -3.029 4.029 1.00 78.06 95 VAL A O 1
ATOM 788 N N . HIS A 1 96 ? -8.914 -2.885 4.561 1.00 75.94 96 HIS A N 1
ATOM 789 C CA . HIS A 1 96 ? -9.376 -2.696 3.186 1.00 75.94 96 HIS A CA 1
ATOM 790 C C . HIS A 1 96 ? -8.699 -1.493 2.519 1.00 75.94 96 HIS A C 1
ATOM 792 O O . HIS A 1 96 ? -8.228 -1.578 1.385 1.00 75.94 96 HIS A O 1
ATOM 798 N N . TYR A 1 97 ? -8.541 -0.392 3.255 1.00 74.12 97 TYR A N 1
ATOM 799 C CA . TYR A 1 97 ? -7.865 0.780 2.716 1.00 74.12 97 TYR A CA 1
ATOM 800 C C . TYR A 1 97 ? -6.360 0.585 2.451 1.00 74.12 97 TYR A C 1
ATOM 802 O O . TYR A 1 97 ? -5.759 1.366 1.715 1.00 74.12 97 TYR A O 1
ATOM 810 N N . ARG A 1 98 ? -5.724 -0.460 2.990 1.00 74.44 98 ARG A N 1
ATOM 811 C CA . ARG A 1 98 ? -4.336 -0.796 2.645 1.00 74.44 98 ARG A CA 1
ATOM 812 C C . ARG A 1 98 ? -4.210 -1.251 1.187 1.00 74.44 98 ARG A C 1
ATOM 814 O O . ARG A 1 98 ? -3.211 -0.940 0.544 1.00 74.44 98 ARG A O 1
ATOM 821 N N . GLY A 1 99 ? -5.246 -1.905 0.655 1.00 77.44 99 GLY A N 1
ATOM 822 C CA . GLY A 1 99 ? -5.352 -2.229 -0.770 1.00 77.44 99 GLY A CA 1
ATOM 823 C C . GLY A 1 99 ? -5.339 -0.978 -1.652 1.00 77.44 99 GLY A C 1
ATOM 824 O O . GLY A 1 99 ? -4.744 -0.992 -2.723 1.00 77.44 99 GLY A O 1
ATOM 825 N N . VAL A 1 100 ? -5.877 0.145 -1.161 1.00 82.81 100 VAL A N 1
ATOM 826 C CA . VAL A 1 100 ? -5.828 1.431 -1.874 1.00 82.81 100 VAL A CA 1
ATOM 827 C C . VAL A 1 100 ? -4.385 1.903 -2.067 1.00 82.81 100 VAL A C 1
ATOM 829 O O . VAL A 1 100 ? -4.057 2.376 -3.149 1.00 82.81 100 VAL A O 1
ATOM 832 N N . SER A 1 101 ? -3.494 1.727 -1.079 1.00 84.56 101 SER A N 1
ATOM 833 C CA . SER A 1 101 ? -2.069 2.052 -1.268 1.00 84.56 101 SER A CA 1
ATOM 834 C C . SER A 1 101 ? -1.431 1.227 -2.378 1.00 84.56 101 SER A C 1
ATOM 836 O O . SER A 1 101 ? -0.655 1.771 -3.150 1.00 84.56 101 SER A O 1
ATOM 838 N N . ILE A 1 102 ? -1.768 -0.062 -2.475 1.00 85.50 102 ILE A N 1
ATOM 839 C CA . ILE A 1 102 ? -1.240 -0.938 -3.527 1.00 85.50 102 ILE A CA 1
ATOM 840 C C . ILE A 1 102 ? -1.745 -0.498 -4.896 1.00 85.50 102 ILE A C 1
ATOM 842 O O . ILE A 1 102 ? -0.949 -0.393 -5.823 1.00 85.50 102 ILE A O 1
ATOM 846 N N . VAL A 1 103 ? -3.034 -0.173 -5.014 1.00 88.00 103 VAL A N 1
ATOM 8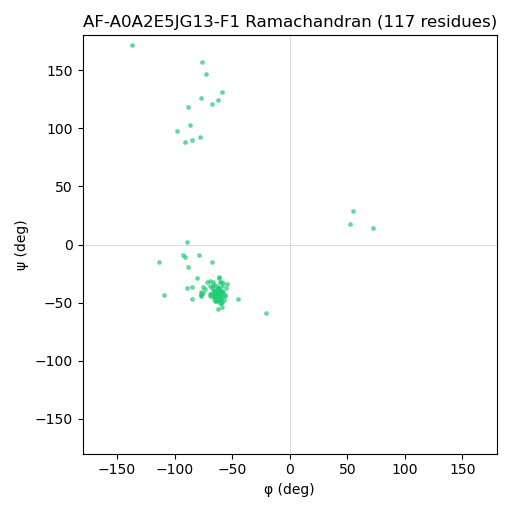47 C CA . VAL A 1 103 ? -3.601 0.368 -6.257 1.00 88.00 103 VAL A CA 1
ATOM 848 C C . VAL A 1 103 ? -2.893 1.664 -6.653 1.00 88.00 103 VAL A C 1
ATOM 850 O O . VAL A 1 103 ? -2.504 1.810 -7.806 1.00 88.00 103 VAL A O 1
ATOM 853 N N . ILE A 1 104 ? -2.649 2.575 -5.705 1.00 89.06 104 ILE A N 1
ATOM 854 C CA . ILE A 1 104 ? -1.889 3.807 -5.962 1.00 89.06 104 ILE A CA 1
ATOM 855 C C . ILE A 1 104 ? -0.472 3.481 -6.453 1.00 89.06 104 ILE A C 1
ATOM 857 O O . ILE A 1 104 ? -0.028 4.049 -7.445 1.00 89.06 104 ILE A O 1
ATOM 861 N N . THR A 1 105 ? 0.235 2.551 -5.806 1.00 89.38 105 THR A N 1
ATOM 862 C CA . THR A 1 105 ? 1.580 2.137 -6.236 1.00 89.38 105 THR A CA 1
ATOM 863 C C . THR A 1 105 ? 1.566 1.510 -7.633 1.00 89.38 105 THR A C 1
ATOM 865 O O . THR A 1 105 ? 2.431 1.829 -8.443 1.00 89.38 105 THR A O 1
ATOM 868 N N . ALA A 1 106 ? 0.571 0.679 -7.950 1.00 89.56 106 ALA A N 1
ATOM 869 C CA . ALA A 1 106 ? 0.408 0.096 -9.279 1.00 89.56 106 ALA A CA 1
ATOM 870 C C . ALA A 1 106 ? 0.168 1.179 -10.341 1.00 89.56 106 ALA A C 1
ATOM 872 O O . ALA A 1 106 ? 0.796 1.147 -11.395 1.00 89.56 106 ALA A O 1
ATOM 873 N N . LEU A 1 107 ? -0.668 2.181 -10.044 1.00 92.81 107 LEU A N 1
ATOM 874 C CA . LEU A 1 107 ? -0.875 3.336 -10.921 1.00 92.81 107 LEU A CA 1
ATOM 875 C C . LEU A 1 107 ? 0.418 4.134 -11.137 1.00 92.81 107 LEU A C 1
ATOM 877 O O . LEU A 1 107 ? 0.667 4.572 -12.254 1.00 92.81 107 LEU A O 1
ATOM 881 N N . CYS A 1 108 ? 1.265 4.291 -10.114 1.00 91.25 108 CYS A N 1
ATOM 882 C CA . CYS A 1 108 ? 2.577 4.922 -10.278 1.00 91.25 108 CYS A CA 1
ATOM 883 C C . CYS A 1 108 ? 3.504 4.113 -11.197 1.00 91.25 108 CYS A C 1
ATOM 885 O O . CYS A 1 108 ? 4.193 4.705 -12.022 1.00 91.25 108 CYS A O 1
ATOM 887 N N . ILE A 1 109 ? 3.509 2.780 -11.089 1.00 88.56 109 ILE A N 1
ATOM 888 C CA . ILE A 1 109 ? 4.279 1.920 -12.001 1.00 88.56 109 ILE A CA 1
ATOM 889 C C . ILE A 1 109 ? 3.760 2.068 -13.436 1.00 88.56 109 ILE A C 1
ATOM 891 O O . ILE A 1 109 ? 4.553 2.271 -14.348 1.00 88.56 109 ILE A O 1
ATOM 895 N N . LEU A 1 110 ? 2.440 2.041 -13.635 1.00 89.00 110 LEU A N 1
ATOM 896 C CA . LEU A 1 110 ? 1.832 2.257 -14.951 1.00 89.00 110 LEU A CA 1
ATOM 897 C C . LEU A 1 110 ? 2.161 3.647 -15.512 1.00 89.00 110 LEU A C 1
ATOM 899 O O . LEU A 1 110 ? 2.445 3.775 -16.696 1.00 89.00 110 LEU A O 1
ATOM 903 N N . ALA A 1 111 ? 2.177 4.686 -14.675 1.00 88.94 111 ALA A N 1
ATOM 904 C CA . ALA A 1 111 ? 2.589 6.022 -15.095 1.00 88.94 111 ALA A CA 1
ATOM 905 C C . ALA A 1 111 ? 4.056 6.054 -15.556 1.00 88.94 111 ALA A C 1
ATOM 907 O O . ALA A 1 111 ? 4.350 6.690 -16.563 1.00 88.94 111 ALA A O 1
ATOM 908 N N . LEU A 1 112 ? 4.960 5.334 -14.878 1.00 86.31 112 LEU A N 1
ATOM 909 C CA . LEU A 1 112 ? 6.340 5.176 -15.350 1.00 86.31 112 LEU A CA 1
ATOM 910 C C . LEU A 1 112 ? 6.395 4.455 -16.703 1.00 86.31 112 LEU A C 1
ATOM 912 O O . LEU A 1 112 ? 7.087 4.925 -17.598 1.00 86.31 112 LEU A O 1
ATOM 916 N N . MET A 1 113 ? 5.624 3.379 -16.894 1.00 85.62 113 MET A N 1
ATOM 917 C CA . MET A 1 113 ? 5.539 2.691 -18.194 1.00 85.62 113 MET A CA 1
ATOM 918 C C . MET A 1 113 ? 5.125 3.648 -19.320 1.00 85.62 113 MET A C 1
ATOM 920 O O . MET A 1 113 ? 5.735 3.652 -20.385 1.00 85.62 113 MET A O 1
ATOM 924 N N . LEU A 1 114 ? 4.136 4.511 -19.059 1.00 85.50 114 LEU A N 1
ATOM 925 C CA . LEU A 1 114 ? 3.673 5.521 -20.014 1.00 85.50 114 LEU A CA 1
ATOM 926 C C . LEU A 1 114 ? 4.742 6.578 -20.327 1.00 85.50 114 LEU A C 1
ATOM 928 O O . LEU A 1 114 ? 4.916 6.930 -21.490 1.00 85.50 114 LEU A O 1
ATOM 932 N N . ILE A 1 115 ? 5.440 7.091 -19.307 1.00 85.75 115 ILE A N 1
ATOM 933 C CA . ILE A 1 115 ? 6.459 8.143 -19.468 1.00 85.75 115 ILE A CA 1
ATOM 934 C C . ILE A 1 115 ? 7.635 7.646 -20.315 1.00 85.75 115 ILE A C 1
ATOM 936 O O . ILE A 1 115 ? 8.086 8.364 -21.203 1.00 85.75 115 ILE A O 1
ATOM 940 N N . TYR A 1 116 ? 8.096 6.419 -20.070 1.00 81.25 116 TYR A N 1
ATOM 941 C CA . TYR A 1 116 ? 9.230 5.829 -20.785 1.00 81.25 116 TYR A CA 1
ATOM 942 C C . TYR A 1 116 ? 8.820 5.068 -22.058 1.00 81.25 116 TYR A C 1
ATOM 944 O O . TYR A 1 116 ? 9.683 4.520 -22.731 1.00 81.25 116 TYR A O 1
ATOM 952 N N . GLN A 1 117 ? 7.526 5.057 -22.416 1.00 73.94 117 GLN A N 1
ATOM 953 C CA . GLN A 1 117 ? 6.969 4.340 -23.579 1.00 73.94 117 GLN A CA 1
ATOM 954 C C . GLN A 1 117 ? 7.300 2.835 -23.612 1.00 73.94 117 GLN A C 1
ATOM 956 O O . GLN A 1 117 ? 7.358 2.217 -24.673 1.00 73.94 117 GLN A O 1
ATOM 961 N N . GLU A 1 118 ? 7.487 2.238 -22.441 1.00 63.16 118 GLU A N 1
ATOM 962 C CA . GLU A 1 118 ? 7.873 0.841 -22.273 1.00 63.16 118 GLU A CA 1
ATOM 963 C C . GLU A 1 118 ? 6.626 -0.011 -21.981 1.00 63.16 118 GLU A C 1
ATOM 965 O O . GLU A 1 118 ? 6.151 -0.070 -20.838 1.00 63.16 118 GLU A O 1
ATOM 970 N N . PHE A 1 119 ? 6.090 -0.644 -23.031 1.00 60.81 119 PHE A N 1
ATOM 971 C CA . PHE A 1 119 ? 4.926 -1.542 -23.003 1.00 60.81 119 PHE A CA 1
ATOM 972 C C . PHE A 1 119 ? 5.297 -2.971 -23.412 1.00 60.81 119 PHE A C 1
ATOM 974 O O . PHE A 1 119 ? 6.149 -3.147 -24.310 1.00 60.81 119 PHE A O 1
#